Protein AF-A0A9N9SMC1-F1 (afdb_monomer_lite)

Foldseek 3Di:
DDDDDDDDPDPPPDPPPPDDPPPDPDDDDDPPPPDPDDDDDDPDPPPCVVVVVVVVVVVVVVVVVVVVVVLLVLQCVQPVRVPPPDDDSVRSVVSSVVVVVVVVVVVVVVVVVVVVVVVVVVVVVVVVVVVVVVVVVVD

Radius of gyration: 31.16 Å; chains: 1; bounding box: 51×33×103 Å

Sequence (139 aa):
MATAISKKKMANNSIKTILPIRRKSGASFSPPDCSPAKKKAQGVKRTKQPKLRSLHNNMERQRRIDLRNAFEDLRVLVPEVSKKERAAKVVILREAAQYCDFLTNTSDIYAKHMEDLKKQQEWLRLRVSQLRRNLAAKR

Structure (mmCIF, N/CA/C/O backbone):
data_AF-A0A9N9SMC1-F1
#
_entry.id   AF-A0A9N9SMC1-F1
#
loop_
_atom_site.group_PDB
_atom_site.id
_atom_site.type_symbol
_atom_site.label_atom_id
_atom_site.label_alt_id
_atom_site.label_comp_id
_atom_site.label_asym_id
_atom_site.label_entity_id
_atom_site.label_seq_id
_atom_site.pdbx_PDB_ins_code
_atom_site.Cartn_x
_atom_site.Cartn_y
_atom_site.Cartn_z
_atom_site.occupancy
_atom_site.B_iso_or_equiv
_atom_site.auth_seq_id
_atom_site.auth_comp_id
_atom_site.auth_asym_id
_atom_site.auth_atom_id
_atom_site.pdbx_PDB_model_num
ATOM 1 N N . MET A 1 1 ? 3.924 21.428 -39.936 1.00 43.69 1 MET A N 1
ATOM 2 C CA . MET A 1 1 ? 3.078 21.214 -38.743 1.00 43.69 1 MET A CA 1
ATOM 3 C C . MET A 1 1 ? 3.767 20.213 -37.827 1.00 43.69 1 MET A C 1
ATOM 5 O O . MET A 1 1 ? 3.755 19.031 -38.135 1.00 43.69 1 MET A O 1
ATOM 9 N N . ALA A 1 2 ? 4.441 20.669 -36.769 1.00 43.19 2 ALA A N 1
ATOM 10 C CA . ALA A 1 2 ? 5.142 19.790 -35.831 1.00 43.19 2 ALA A CA 1
ATOM 11 C C . ALA A 1 2 ? 4.584 20.019 -34.422 1.00 43.19 2 ALA A C 1
ATOM 13 O O . ALA A 1 2 ? 4.665 21.116 -33.876 1.00 43.19 2 ALA A O 1
ATOM 14 N N . THR A 1 3 ? 3.943 18.985 -33.888 1.00 45.84 3 THR A N 1
ATOM 15 C CA . THR A 1 3 ? 3.218 18.951 -32.615 1.00 45.84 3 THR A CA 1
ATOM 16 C C . THR A 1 3 ? 4.154 19.089 -31.416 1.00 45.84 3 THR A C 1
ATOM 18 O O . THR A 1 3 ? 5.048 18.269 -31.208 1.00 45.84 3 THR A O 1
ATOM 21 N N . ALA A 1 4 ? 3.908 20.115 -30.600 1.00 42.47 4 ALA A N 1
ATOM 22 C CA . ALA A 1 4 ? 4.553 20.331 -29.313 1.00 42.47 4 ALA A CA 1
ATOM 23 C C . ALA A 1 4 ? 4.077 19.285 -28.289 1.00 42.47 4 ALA A C 1
ATOM 25 O O . ALA A 1 4 ? 2.889 19.186 -27.986 1.00 42.47 4 ALA A O 1
ATOM 26 N N . ILE A 1 5 ? 5.008 18.507 -27.733 1.00 53.12 5 ILE A N 1
ATOM 27 C CA . ILE A 1 5 ? 4.727 17.564 -26.644 1.00 53.12 5 ILE A CA 1
ATOM 28 C C . ILE A 1 5 ? 4.842 18.326 -25.320 1.00 53.12 5 ILE A C 1
ATOM 30 O O . ILE A 1 5 ? 5.937 18.647 -24.855 1.00 53.12 5 ILE A O 1
ATOM 34 N N . SER A 1 6 ? 3.690 18.627 -24.723 1.00 46.84 6 SER A N 1
ATOM 35 C CA . SER A 1 6 ? 3.577 19.289 -23.424 1.00 46.84 6 SER A CA 1
ATOM 36 C C . SER A 1 6 ? 4.038 18.353 -22.299 1.00 46.84 6 SER A C 1
ATOM 38 O O . SER A 1 6 ? 3.424 17.319 -22.031 1.00 46.84 6 SER A O 1
ATOM 40 N N . LYS A 1 7 ? 5.149 18.695 -21.634 1.00 51.09 7 LYS A N 1
ATOM 41 C CA . LYS A 1 7 ? 5.643 17.979 -20.450 1.00 51.09 7 LYS A CA 1
ATOM 42 C C . LYS A 1 7 ? 4.800 18.378 -19.238 1.00 51.09 7 LYS A C 1
ATOM 44 O O . LYS A 1 7 ? 5.099 19.356 -18.557 1.00 51.09 7 LYS A O 1
ATOM 49 N N . LYS A 1 8 ? 3.749 17.609 -18.949 1.00 55.88 8 LYS A N 1
ATOM 50 C CA . LYS A 1 8 ? 2.974 17.743 -17.710 1.00 55.88 8 LYS A CA 1
ATOM 51 C C . LYS A 1 8 ? 3.838 17.275 -16.532 1.00 55.88 8 LYS A C 1
ATOM 53 O O . LYS A 1 8 ? 4.042 16.081 -16.333 1.00 55.88 8 LYS A O 1
ATOM 58 N N . LYS A 1 9 ? 4.391 18.229 -15.779 1.00 48.38 9 LYS A N 1
ATOM 59 C CA . LYS A 1 9 ? 5.114 17.989 -14.523 1.00 48.38 9 LYS A CA 1
ATOM 60 C C . LYS A 1 9 ? 4.106 17.476 -13.491 1.00 48.38 9 LYS A C 1
ATOM 62 O O . LYS A 1 9 ? 3.338 18.257 -12.940 1.00 48.38 9 LYS A O 1
ATOM 67 N N . MET A 1 10 ? 4.070 16.163 -13.278 1.00 46.81 10 MET A N 1
ATOM 68 C CA . MET A 1 10 ? 3.323 15.572 -12.169 1.00 46.81 10 MET A CA 1
ATOM 69 C C . MET A 1 10 ? 3.978 16.034 -10.862 1.00 46.81 10 MET A C 1
ATOM 71 O O . MET A 1 10 ? 5.193 15.920 -10.697 1.00 46.81 10 MET A O 1
ATOM 75 N N . ALA A 1 11 ? 3.187 16.617 -9.963 1.00 54.34 11 ALA A N 1
ATOM 76 C CA . ALA A 1 11 ? 3.642 16.967 -8.628 1.00 54.34 11 ALA A CA 1
ATOM 77 C C . ALA A 1 11 ? 3.971 15.671 -7.873 1.00 54.34 11 ALA A C 1
ATOM 79 O O . ALA A 1 11 ? 3.102 14.824 -7.673 1.00 54.34 11 ALA A O 1
ATOM 80 N N . ASN A 1 12 ? 5.237 15.509 -7.486 1.00 51.56 12 ASN A N 1
ATOM 81 C CA . ASN A 1 12 ? 5.675 14.415 -6.629 1.00 51.56 12 ASN A CA 1
ATOM 82 C C . ASN A 1 12 ? 5.013 14.591 -5.262 1.00 51.56 12 ASN A C 1
ATOM 84 O O . ASN A 1 12 ? 5.353 15.514 -4.519 1.00 51.56 12 ASN A O 1
ATOM 88 N N . ASN A 1 13 ? 4.059 13.721 -4.940 1.00 52.94 13 ASN A N 1
ATOM 89 C CA . ASN A 1 13 ? 3.499 13.659 -3.603 1.00 52.94 13 ASN A CA 1
ATOM 90 C C . ASN A 1 13 ? 4.600 13.106 -2.691 1.00 52.94 13 ASN A C 1
ATOM 92 O O . ASN A 1 13 ? 5.021 11.960 -2.837 1.00 52.94 13 ASN A O 1
ATOM 96 N N . SER A 1 14 ? 5.142 13.973 -1.837 1.00 46.66 14 SER A N 1
ATOM 97 C CA . SER A 1 14 ? 6.276 13.678 -0.966 1.00 46.66 14 SER A CA 1
ATOM 98 C C . SER A 1 14 ? 5.900 12.557 0.002 1.00 46.66 14 SER A C 1
ATOM 100 O O . SER A 1 14 ? 5.207 12.781 0.997 1.00 46.66 14 SER A O 1
ATOM 102 N N . ILE A 1 15 ? 6.326 11.333 -0.310 1.00 47.34 15 ILE A N 1
ATOM 103 C CA . ILE A 1 15 ? 6.301 10.215 0.627 1.00 47.34 15 ILE A CA 1
ATOM 104 C C . ILE A 1 15 ? 7.294 10.594 1.723 1.00 47.34 15 ILE A C 1
ATOM 106 O O . ILE A 1 15 ? 8.505 10.574 1.514 1.00 47.34 15 ILE A O 1
ATOM 110 N N . LYS A 1 16 ? 6.774 11.011 2.880 1.00 49.28 16 LYS A N 1
ATOM 111 C CA . LYS A 1 16 ? 7.584 11.244 4.075 1.00 49.28 16 LYS A CA 1
ATOM 112 C C . LYS A 1 16 ? 8.263 9.923 4.427 1.00 49.28 16 LYS A C 1
ATOM 114 O O . LYS A 1 16 ? 7.610 8.991 4.886 1.00 49.28 16 LYS A O 1
ATOM 119 N N . THR A 1 17 ? 9.563 9.851 4.178 1.00 41.09 17 THR A N 1
ATOM 120 C CA . THR A 1 17 ? 10.464 8.794 4.628 1.00 41.09 17 THR A CA 1
ATOM 121 C C . THR A 1 17 ? 10.279 8.585 6.128 1.00 41.09 17 THR A C 1
ATOM 123 O O . THR A 1 17 ? 10.629 9.440 6.942 1.00 41.09 17 THR A O 1
ATOM 126 N N . ILE A 1 18 ? 9.704 7.444 6.507 1.00 53.91 18 ILE A N 1
ATOM 127 C CA . ILE A 1 18 ? 9.699 6.984 7.893 1.00 53.91 18 ILE A CA 1
ATOM 128 C C . ILE A 1 18 ? 11.136 6.555 8.198 1.00 53.91 18 ILE A C 1
ATOM 130 O O . ILE A 1 18 ? 11.598 5.501 7.770 1.00 53.91 18 ILE A O 1
ATOM 134 N N . LEU A 1 19 ? 11.870 7.429 8.884 1.00 43.91 19 LEU A N 1
ATOM 135 C CA . LEU A 1 19 ? 13.181 7.121 9.450 1.00 43.91 19 LEU A CA 1
ATOM 136 C C . LEU A 1 19 ? 13.047 5.962 10.457 1.00 43.91 19 LEU A C 1
ATOM 138 O O . LEU A 1 19 ? 12.075 5.933 11.219 1.00 43.91 19 LEU A O 1
ATOM 142 N N . PRO A 1 20 ? 14.016 5.032 10.525 1.00 44.69 20 PRO A N 1
ATOM 143 C CA . PRO A 1 20 ? 13.977 3.956 11.504 1.00 44.69 20 PRO A CA 1
ATOM 144 C C . PRO A 1 20 ? 14.095 4.536 12.919 1.00 44.69 20 PRO A C 1
ATOM 146 O O . PRO A 1 20 ? 15.019 5.290 13.234 1.00 44.69 20 PRO A O 1
ATOM 149 N N . ILE A 1 21 ? 13.155 4.170 13.793 1.00 51.34 21 ILE A N 1
ATOM 150 C CA . ILE A 1 21 ? 13.180 4.521 15.216 1.00 51.34 21 ILE A CA 1
ATOM 151 C C . ILE A 1 21 ? 14.379 3.808 15.855 1.00 51.34 21 ILE A C 1
ATOM 153 O O . ILE A 1 21 ? 14.320 2.635 16.223 1.00 51.34 21 ILE A O 1
ATOM 157 N N . ARG A 1 22 ? 15.493 4.531 15.992 1.00 44.03 22 ARG A N 1
ATOM 158 C CA . ARG A 1 22 ? 16.654 4.123 16.787 1.00 44.03 22 ARG A CA 1
ATOM 159 C C . ARG A 1 22 ? 16.216 4.005 18.248 1.00 44.03 22 ARG A C 1
ATOM 161 O O . ARG A 1 22 ? 16.033 5.013 18.928 1.00 44.03 22 ARG A O 1
ATOM 168 N N . ARG A 1 23 ? 16.065 2.774 18.745 1.00 47.19 23 ARG A N 1
ATOM 169 C CA . ARG A 1 23 ? 15.913 2.491 20.179 1.00 47.19 23 ARG A CA 1
ATOM 170 C C . ARG A 1 23 ? 17.181 2.958 20.902 1.00 47.19 23 ARG A C 1
ATOM 172 O O . ARG A 1 23 ? 18.202 2.279 20.862 1.00 47.19 23 ARG A O 1
ATOM 179 N N . LYS A 1 24 ? 17.137 4.132 21.539 1.00 44.00 24 LYS A N 1
ATOM 180 C CA . LYS A 1 24 ? 18.134 4.516 22.545 1.00 44.00 24 LYS A CA 1
ATOM 181 C C . LYS A 1 24 ? 17.826 3.746 23.828 1.00 44.00 24 LYS A C 1
ATOM 183 O O . LYS A 1 24 ? 16.885 4.068 24.544 1.00 44.00 24 LYS A O 1
ATOM 188 N N . SER A 1 25 ? 18.620 2.718 24.090 1.00 46.19 25 SER A N 1
ATOM 189 C CA . SER A 1 25 ? 18.818 2.161 25.424 1.00 46.19 25 SER A CA 1
ATOM 190 C C . SER A 1 25 ? 19.515 3.195 26.315 1.00 46.19 25 SER A C 1
ATOM 192 O O . SER A 1 25 ? 20.511 3.782 25.895 1.00 46.19 25 SER A O 1
ATOM 194 N N . GLY A 1 26 ? 19.022 3.376 27.543 1.00 51.12 26 GLY A N 1
ATOM 195 C CA . GLY A 1 26 ? 19.777 4.000 28.634 1.00 51.12 26 GLY A CA 1
ATOM 196 C C . GLY A 1 26 ? 19.602 5.510 28.804 1.00 51.12 26 GLY A C 1
ATOM 197 O O . GLY A 1 26 ? 20.497 6.284 28.490 1.00 51.12 26 GLY A O 1
ATOM 198 N N . ALA A 1 27 ? 18.476 5.919 29.385 1.00 42.41 27 ALA A N 1
ATOM 199 C CA . ALA A 1 27 ? 18.416 7.083 30.264 1.00 42.41 27 ALA A CA 1
ATOM 200 C C . ALA A 1 27 ? 17.369 6.771 31.336 1.00 42.41 27 ALA A C 1
ATOM 202 O O . ALA A 1 27 ? 16.192 6.581 31.031 1.00 42.41 27 ALA A O 1
ATOM 203 N N . SER A 1 28 ? 17.823 6.624 32.576 1.00 49.06 28 SER A N 1
ATOM 204 C CA . SER A 1 28 ? 17.003 6.420 33.765 1.00 49.06 28 SER A CA 1
ATOM 205 C C . SER A 1 28 ? 16.038 7.593 33.934 1.00 49.06 28 SER A C 1
ATOM 207 O O . SER A 1 28 ? 16.408 8.642 34.456 1.00 49.06 28 SER A O 1
ATOM 209 N N . PHE A 1 29 ? 14.803 7.423 33.470 1.00 44.19 29 PHE A N 1
ATOM 210 C CA . PHE A 1 29 ? 13.705 8.310 33.823 1.00 44.19 29 PHE A CA 1
ATOM 211 C C . PHE A 1 29 ? 13.101 7.779 35.119 1.00 44.19 29 PHE A C 1
ATOM 213 O O . PHE A 1 29 ? 12.305 6.840 35.118 1.00 44.19 29 PHE A O 1
ATOM 220 N N . SER A 1 30 ? 13.543 8.342 36.240 1.00 51.12 30 SER A N 1
ATOM 221 C CA . SER A 1 30 ? 12.881 8.164 37.527 1.00 51.12 30 SER A CA 1
ATOM 222 C C . SER A 1 30 ? 11.428 8.638 37.374 1.00 51.12 30 SER A C 1
ATOM 224 O O . SER A 1 30 ? 11.218 9.770 36.925 1.00 51.12 30 SER A O 1
ATOM 226 N N . PRO A 1 31 ? 10.414 7.819 37.695 1.00 58.19 31 PRO A N 1
ATOM 227 C CA . PRO A 1 31 ? 9.038 8.291 37.698 1.00 58.19 31 PRO A CA 1
ATOM 228 C C . PRO A 1 31 ? 8.900 9.398 38.753 1.00 58.19 31 PRO A C 1
ATOM 230 O O . PRO A 1 31 ? 9.503 9.276 39.821 1.00 58.19 31 PRO A O 1
ATOM 233 N N . PRO A 1 32 ? 8.110 10.461 38.518 1.00 56.94 32 PRO A N 1
ATOM 234 C CA . PRO A 1 32 ? 7.709 11.326 39.611 1.00 56.94 32 PRO A CA 1
ATOM 235 C C . PRO A 1 32 ? 6.888 10.476 40.582 1.00 56.94 32 PRO A C 1
ATOM 237 O O . PRO A 1 32 ? 5.827 9.953 40.235 1.00 56.94 32 PRO A O 1
ATOM 240 N N . ASP A 1 33 ? 7.442 10.307 41.775 1.00 41.66 33 ASP A N 1
ATOM 241 C CA . ASP A 1 33 ? 6.840 9.656 42.926 1.00 41.66 33 ASP A CA 1
ATOM 242 C C . ASP A 1 33 ? 5.430 10.230 43.155 1.00 41.66 33 ASP A C 1
ATOM 244 O O . ASP A 1 33 ? 5.252 11.351 43.639 1.00 41.66 33 ASP A O 1
ATOM 248 N N . CYS A 1 34 ? 4.401 9.488 42.734 1.00 40.97 34 CYS A N 1
ATOM 249 C CA . CYS A 1 34 ? 3.002 9.808 43.009 1.00 40.97 34 CYS A CA 1
ATOM 250 C C . CYS A 1 34 ? 2.658 9.384 44.439 1.00 40.97 34 CYS A C 1
ATOM 252 O O . CYS A 1 34 ? 1.779 8.556 44.675 1.00 40.97 34 CYS A O 1
ATOM 254 N N . SER A 1 35 ? 3.344 9.987 45.401 1.00 51.22 35 SER A N 1
ATOM 255 C CA . SER A 1 35 ? 2.948 9.962 46.799 1.00 51.22 35 SER A CA 1
ATOM 256 C C . SER A 1 35 ? 1.762 10.923 46.991 1.00 51.22 35 SER A C 1
ATOM 258 O O . SER A 1 35 ? 1.876 12.116 46.685 1.00 51.22 35 SER A O 1
ATOM 260 N N . PRO A 1 36 ? 0.589 10.464 47.476 1.00 48.69 36 PRO A N 1
ATOM 261 C CA . PRO A 1 36 ? -0.568 11.328 47.651 1.00 48.69 36 PRO A CA 1
ATOM 262 C C . PRO A 1 36 ? -0.368 12.183 48.904 1.00 48.69 36 PRO A C 1
ATOM 264 O O . PRO A 1 36 ? -0.774 11.820 50.010 1.00 48.69 36 PRO A O 1
ATOM 267 N N . ALA A 1 37 ? 0.262 13.347 48.735 1.00 48.97 37 ALA A N 1
ATOM 268 C CA . ALA A 1 37 ? 0.342 14.358 49.777 1.00 48.97 37 ALA A CA 1
ATOM 269 C C . ALA A 1 37 ? -1.079 14.827 50.140 1.00 48.97 37 ALA A C 1
ATOM 271 O O . ALA A 1 37 ? -1.734 15.576 49.411 1.00 48.97 37 ALA A O 1
ATOM 272 N N . LYS A 1 38 ? -1.569 14.353 51.290 1.00 52.97 38 LYS A N 1
ATOM 273 C CA . LYS A 1 38 ? -2.828 14.763 51.920 1.00 52.97 38 LYS A CA 1
ATOM 274 C C . LYS A 1 38 ? -2.822 16.278 52.172 1.00 52.97 38 LYS A C 1
ATOM 276 O O . LYS A 1 38 ? -2.325 16.728 53.199 1.00 52.97 38 LYS A O 1
ATOM 281 N N . LYS A 1 39 ? -3.448 17.071 51.296 1.00 48.66 39 LYS A N 1
ATOM 282 C CA . LYS A 1 39 ? -3.925 18.424 51.639 1.00 48.66 39 LYS A CA 1
ATOM 283 C C . LYS A 1 39 ? -5.427 18.368 51.926 1.00 48.66 39 LYS A C 1
ATOM 285 O O . LYS A 1 39 ? -6.239 18.113 51.037 1.00 48.66 39 LYS A O 1
ATOM 290 N N . LYS A 1 40 ? -5.778 18.541 53.206 1.00 48.50 40 LYS A N 1
ATOM 291 C CA . LYS A 1 40 ? -7.152 18.557 53.728 1.00 48.50 40 LYS A CA 1
ATOM 292 C C . LYS A 1 40 ? -7.956 19.733 53.142 1.00 48.50 40 LYS A C 1
ATOM 294 O O . LYS A 1 40 ? -7.534 20.877 53.207 1.00 48.50 40 LYS A O 1
ATOM 299 N N . ALA A 1 41 ? -9.112 19.368 52.589 1.00 55.88 41 ALA A N 1
ATOM 300 C CA . ALA A 1 41 ? -10.388 20.073 52.450 1.00 55.88 41 ALA A CA 1
ATOM 301 C C . ALA A 1 41 ? -10.448 21.614 52.574 1.00 55.88 41 ALA A C 1
ATOM 303 O O . ALA A 1 41 ? -10.406 22.165 53.667 1.00 55.88 41 ALA A O 1
ATOM 304 N N . GLN A 1 42 ? -10.820 22.261 51.464 1.00 47.94 42 GLN A N 1
ATOM 305 C CA . GLN A 1 42 ? -11.765 23.384 51.479 1.00 47.94 42 GLN A CA 1
ATOM 306 C C . GLN A 1 42 ? -13.029 22.962 50.722 1.00 47.94 42 GLN A C 1
ATOM 308 O O . GLN A 1 42 ? -12.999 22.560 49.553 1.00 47.94 42 GLN A O 1
ATOM 313 N N . GLY A 1 43 ? -14.135 22.934 51.461 1.00 49.69 43 GLY A N 1
ATOM 314 C CA . GLY A 1 43 ? -15.413 22.382 51.050 1.00 49.69 43 GLY A CA 1
ATOM 315 C C . GLY A 1 43 ? -16.178 23.291 50.098 1.00 49.69 43 GLY A C 1
ATOM 316 O O . GLY A 1 43 ? -16.976 24.089 50.546 1.00 49.69 43 GLY A O 1
ATOM 317 N N . VAL A 1 44 ? -16.004 23.091 48.788 1.00 50.50 44 VAL A N 1
ATOM 318 C CA . VAL A 1 44 ? -16.987 23.441 47.735 1.00 50.50 44 VAL A CA 1
ATOM 319 C C . VAL A 1 44 ? -16.829 22.452 46.564 1.00 50.50 44 VAL A C 1
ATOM 321 O O . VAL A 1 44 ? -16.505 22.823 45.440 1.00 50.50 44 VAL A O 1
ATOM 324 N N . LYS A 1 45 ? -16.926 21.136 46.807 1.00 52.91 45 LYS A N 1
ATOM 325 C CA . LYS A 1 45 ? -16.665 20.125 45.751 1.00 52.91 45 LYS A CA 1
ATOM 326 C C . LYS A 1 45 ? -17.644 18.951 45.691 1.00 52.91 45 LYS A C 1
ATOM 328 O O . LYS A 1 45 ? -17.354 17.981 45.008 1.00 52.91 45 LYS A O 1
ATOM 333 N N . ARG A 1 46 ? -18.811 18.995 46.342 1.00 50.53 46 ARG A N 1
ATOM 334 C CA . ARG A 1 46 ? -19.774 17.870 46.271 1.00 50.53 46 ARG A CA 1
ATOM 335 C C . ARG A 1 46 ? -20.708 17.917 45.052 1.00 50.53 46 ARG A C 1
ATOM 337 O O . ARG A 1 46 ? -21.145 16.871 44.598 1.00 50.53 46 ARG A O 1
ATOM 344 N N . THR A 1 47 ? -20.922 19.084 44.442 1.00 53.47 47 THR A N 1
ATOM 345 C CA . THR A 1 47 ? -21.881 19.264 43.329 1.00 53.47 47 THR A CA 1
ATOM 346 C C . THR A 1 47 ? -21.269 19.173 41.921 1.00 53.47 47 THR A C 1
ATOM 348 O O . THR A 1 47 ? -21.997 19.023 40.942 1.00 53.47 47 THR A O 1
ATOM 351 N N . LYS A 1 48 ? -19.932 19.230 41.783 1.00 55.75 48 LYS A N 1
ATOM 352 C CA . LYS A 1 48 ? -19.226 19.181 40.479 1.00 55.75 48 LYS A CA 1
ATOM 353 C C . LYS A 1 48 ? -18.607 17.818 40.134 1.00 55.75 48 LYS A C 1
ATOM 355 O O . LYS A 1 48 ? -18.316 17.563 38.971 1.00 55.75 48 LYS A O 1
ATOM 360 N N . GLN A 1 49 ? -18.444 16.925 41.110 1.00 61.66 49 GLN A N 1
ATOM 361 C CA . GLN A 1 49 ? -17.896 15.573 40.914 1.00 61.66 49 GLN A CA 1
ATOM 362 C C . GLN A 1 49 ? -18.673 14.711 39.901 1.00 61.66 49 GLN A C 1
ATOM 364 O O . GLN A 1 49 ? -18.030 14.095 39.048 1.00 61.66 49 GLN A O 1
ATOM 369 N N . PRO A 1 50 ? -20.024 14.672 39.912 1.00 67.19 50 PRO A N 1
ATOM 370 C CA . PRO A 1 50 ? -20.758 13.914 38.899 1.00 67.19 50 PRO A CA 1
ATOM 371 C C . PRO A 1 50 ? -20.598 14.518 37.496 1.00 67.19 50 PRO A C 1
ATOM 373 O O . PRO A 1 50 ? -20.483 13.775 36.526 1.00 67.19 50 PRO A O 1
ATOM 376 N N . LYS A 1 51 ? -20.489 15.851 37.383 1.00 73.38 51 LYS A N 1
ATOM 377 C CA . LYS A 1 51 ? -20.259 16.545 36.103 1.00 73.38 51 LYS A CA 1
ATOM 378 C C . LYS A 1 51 ? -18.871 16.240 35.525 1.00 73.38 51 LYS A C 1
ATOM 380 O O . LYS A 1 51 ? -18.761 15.980 34.334 1.00 73.38 51 LYS A O 1
ATOM 385 N N . LEU A 1 52 ? -17.833 16.187 36.366 1.00 82.38 52 LEU A N 1
ATOM 386 C CA . LEU A 1 52 ? -16.471 15.804 35.962 1.00 82.38 52 LEU A CA 1
ATOM 387 C C . LEU A 1 52 ? -16.383 14.330 35.535 1.00 82.38 52 LEU A C 1
ATOM 389 O O . LEU A 1 52 ? -15.780 14.029 34.507 1.00 82.38 52 LEU A O 1
ATOM 393 N N . ARG A 1 5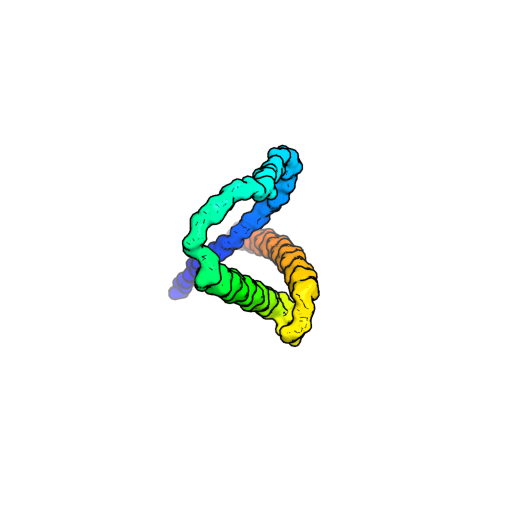3 ? -17.035 13.418 36.271 1.00 86.38 53 ARG A N 1
ATOM 394 C CA . ARG A 1 53 ? -17.148 12.002 35.875 1.00 86.38 53 ARG A CA 1
ATOM 395 C C . ARG A 1 53 ? -17.893 11.833 34.552 1.00 86.38 53 ARG A C 1
ATOM 397 O O . ARG A 1 53 ? -17.438 11.092 33.688 1.00 86.38 53 ARG A O 1
ATOM 404 N N . SER A 1 54 ? -19.007 12.542 34.374 1.00 90.19 54 SER A N 1
ATOM 405 C CA . SER A 1 54 ? -19.781 12.511 33.130 1.00 90.19 54 SER A CA 1
ATOM 406 C C . SER A 1 54 ? -18.981 13.046 31.942 1.00 90.19 54 SER A C 1
ATOM 408 O O . SER A 1 54 ? -19.006 12.439 30.875 1.00 90.19 54 SER A O 1
ATOM 410 N N . LEU A 1 55 ? -18.250 14.151 32.123 1.00 94.00 55 LEU A N 1
ATOM 411 C CA . LEU A 1 55 ? -17.390 14.720 31.085 1.00 94.00 55 LEU A CA 1
ATOM 412 C C . LEU A 1 55 ? -16.288 13.737 30.682 1.00 94.00 55 LEU A C 1
ATOM 414 O O . LEU A 1 55 ? -16.108 13.477 29.499 1.00 94.00 55 LEU A O 1
ATOM 418 N N . HIS A 1 56 ? -15.600 13.136 31.657 1.00 94.81 56 HIS A N 1
ATOM 419 C CA . HIS A 1 56 ? -14.582 12.120 31.390 1.00 94.81 56 HIS A CA 1
ATOM 420 C C . HIS A 1 56 ? -15.152 10.919 30.617 1.00 94.81 56 HIS A C 1
ATOM 422 O O . HIS A 1 56 ? -14.581 10.500 29.613 1.00 94.81 56 HIS A O 1
ATOM 428 N N . ASN A 1 57 ? -16.316 10.407 31.025 1.00 96.69 57 ASN A N 1
ATOM 429 C CA . ASN A 1 57 ? -16.981 9.300 30.335 1.00 96.69 57 ASN A CA 1
ATOM 430 C C . ASN A 1 57 ? -17.389 9.657 28.899 1.00 96.69 57 ASN A C 1
ATOM 432 O O . ASN A 1 57 ? -17.342 8.799 28.015 1.00 96.69 57 ASN A O 1
ATOM 436 N N . ASN A 1 58 ? -17.806 10.905 28.669 1.00 97.38 58 ASN A N 1
ATOM 437 C CA . ASN A 1 58 ? -18.132 11.407 27.341 1.00 97.38 58 ASN A CA 1
ATOM 438 C C . ASN A 1 58 ? -16.875 11.479 26.460 1.00 97.38 58 ASN A C 1
ATOM 440 O O . ASN A 1 58 ? -16.869 10.898 25.378 1.00 97.38 58 ASN A O 1
ATOM 444 N N . MET A 1 59 ? -15.789 12.061 26.978 1.00 97.25 59 MET A N 1
ATOM 445 C CA . MET A 1 59 ? -14.493 12.122 26.296 1.00 97.25 59 MET A CA 1
ATOM 446 C C . MET A 1 59 ? -13.976 10.728 25.923 1.00 97.25 59 MET A C 1
ATOM 448 O O . MET A 1 59 ? -13.567 10.498 24.788 1.00 97.25 59 MET A O 1
ATOM 452 N N . GLU A 1 60 ? -14.046 9.761 26.840 1.00 97.38 60 GLU A N 1
ATOM 453 C CA . GLU A 1 60 ? -13.593 8.396 26.561 1.00 97.38 60 GLU A CA 1
ATOM 454 C C . GLU A 1 60 ? -14.522 7.669 25.574 1.00 97.38 60 GLU A C 1
ATOM 456 O O . GLU A 1 60 ? -14.067 6.877 24.748 1.00 97.38 60 GLU A O 1
ATOM 461 N N . ARG A 1 61 ? -15.834 7.947 25.598 1.00 98.12 61 ARG A N 1
ATOM 462 C CA . ARG A 1 61 ? -16.750 7.446 24.564 1.00 98.12 61 ARG A CA 1
ATOM 463 C C . ARG A 1 61 ? -16.361 7.993 23.192 1.00 98.12 61 ARG A C 1
ATOM 465 O O . ARG A 1 61 ? -16.291 7.195 22.261 1.00 98.12 61 ARG A O 1
ATOM 472 N N . GLN A 1 62 ? -16.091 9.294 23.087 1.00 98.12 62 GLN A N 1
ATOM 473 C CA . GLN A 1 62 ? -15.670 9.918 21.834 1.00 98.12 62 GLN A CA 1
ATOM 474 C C . GLN A 1 62 ? -14.373 9.288 21.323 1.00 98.12 62 GLN A C 1
ATOM 476 O O . GLN A 1 62 ? -14.342 8.776 20.210 1.00 98.12 62 GLN A O 1
ATOM 481 N N . ARG A 1 63 ? -13.367 9.153 22.194 1.00 98.19 63 ARG A N 1
ATOM 482 C CA . ARG A 1 63 ? -12.108 8.471 21.873 1.00 98.19 63 ARG A CA 1
ATOM 483 C C . ARG A 1 63 ? -12.323 7.059 21.315 1.00 98.19 63 ARG A C 1
ATOM 485 O O . ARG A 1 63 ? -11.649 6.656 20.369 1.00 98.19 63 ARG A O 1
ATOM 492 N N . ARG A 1 64 ? -13.253 6.281 21.884 1.00 98.19 64 ARG A N 1
ATOM 493 C CA . ARG A 1 64 ? -13.576 4.933 21.379 1.00 98.19 64 ARG A CA 1
ATOM 494 C C . ARG A 1 64 ? -14.263 4.954 20.013 1.00 98.19 64 ARG A C 1
ATOM 496 O O . ARG A 1 64 ? -14.029 4.034 19.231 1.00 98.19 64 ARG A O 1
ATOM 503 N N . ILE A 1 65 ? -15.108 5.951 19.742 1.00 98.12 65 ILE A N 1
ATOM 504 C CA . ILE A 1 65 ? -15.752 6.133 18.433 1.00 98.12 65 ILE A CA 1
ATOM 505 C C . ILE A 1 65 ? -14.690 6.464 17.386 1.00 98.12 65 ILE A C 1
ATOM 507 O O . ILE A 1 65 ? -14.623 5.777 16.371 1.00 98.12 65 ILE A O 1
ATOM 511 N N . ASP A 1 66 ? -13.814 7.425 17.675 1.00 98.12 66 ASP A N 1
ATOM 512 C CA . ASP A 1 66 ? -12.741 7.834 16.766 1.00 98.12 66 ASP A CA 1
ATOM 513 C C . ASP A 1 66 ? -11.806 6.656 16.456 1.00 98.12 66 ASP A C 1
ATOM 515 O O . ASP A 1 66 ? -11.476 6.399 15.301 1.00 98.12 66 ASP A O 1
ATOM 519 N N . LEU A 1 67 ? -11.453 5.860 17.476 1.00 97.19 67 LEU A N 1
ATOM 520 C CA . LEU A 1 67 ? -10.650 4.652 17.289 1.00 97.19 67 LEU A CA 1
ATOM 521 C C . LEU A 1 67 ? -11.361 3.612 16.415 1.00 97.19 67 LEU A C 1
ATOM 523 O O . LEU A 1 67 ? -10.722 2.974 15.585 1.00 97.19 67 LEU A O 1
ATOM 527 N N . ARG A 1 68 ? -12.672 3.412 16.597 1.00 96.00 68 ARG A N 1
ATOM 528 C CA . ARG A 1 68 ? -13.448 2.502 15.744 1.00 96.00 68 ARG A CA 1
ATOM 529 C C . ARG A 1 68 ? -13.435 2.982 14.294 1.00 96.00 68 ARG A C 1
ATOM 531 O O . ARG A 1 68 ? -13.203 2.164 13.415 1.00 96.00 68 ARG A O 1
ATOM 538 N N . ASN A 1 69 ? -13.638 4.276 14.066 1.00 96.62 69 ASN A N 1
ATOM 539 C CA . ASN A 1 69 ? -13.632 4.856 12.725 1.00 96.62 69 ASN A CA 1
ATOM 540 C C . ASN A 1 69 ? -12.261 4.674 12.056 1.00 96.62 69 ASN A C 1
ATOM 542 O O . ASN A 1 69 ? -12.203 4.179 10.940 1.00 96.62 69 ASN A O 1
ATOM 546 N N . ALA A 1 70 ? -11.160 4.916 12.778 1.00 96.62 70 ALA A N 1
ATOM 547 C CA . ALA A 1 70 ? -9.812 4.667 12.261 1.00 96.62 70 ALA A CA 1
ATOM 548 C C . ALA A 1 70 ? -9.572 3.193 11.867 1.00 96.62 70 ALA A C 1
ATOM 550 O O . ALA A 1 70 ? -8.851 2.912 10.911 1.00 96.62 70 ALA A O 1
ATOM 551 N N . PHE A 1 71 ? -10.176 2.237 12.585 1.00 96.06 71 PHE A N 1
ATOM 552 C CA . PHE A 1 71 ? -10.125 0.818 12.214 1.00 96.06 71 PHE A CA 1
ATOM 553 C C . PHE A 1 71 ? -10.962 0.493 10.970 1.00 96.06 71 PHE A C 1
ATOM 555 O O . PHE A 1 71 ? -10.544 -0.358 10.188 1.00 96.06 71 PHE A O 1
ATOM 562 N N . GLU A 1 72 ? -12.110 1.146 10.778 1.00 94.25 72 GLU A N 1
ATOM 563 C CA . GLU A 1 72 ? -12.910 1.002 9.554 1.00 94.25 72 GLU A CA 1
ATOM 564 C C . GLU A 1 72 ? -12.185 1.593 8.343 1.00 94.25 72 GLU A C 1
ATOM 566 O O . GLU A 1 72 ? -12.084 0.927 7.315 1.00 94.25 72 GLU A O 1
ATOM 571 N N . ASP A 1 73 ? -11.593 2.782 8.485 1.00 95.25 73 ASP A N 1
ATOM 572 C CA . ASP A 1 73 ? -10.798 3.411 7.427 1.00 95.25 73 ASP A CA 1
ATOM 573 C C . ASP A 1 73 ? -9.634 2.500 7.013 1.00 95.25 73 ASP A C 1
ATOM 575 O O . ASP A 1 73 ? -9.436 2.222 5.830 1.00 95.25 73 ASP A O 1
ATOM 579 N N . LEU A 1 74 ? -8.901 1.955 7.993 1.00 95.75 74 LEU A N 1
ATOM 580 C CA . LEU A 1 74 ? -7.822 1.001 7.738 1.00 95.75 74 LEU A CA 1
ATOM 581 C C . LEU A 1 74 ? -8.327 -0.269 7.039 1.00 95.75 74 LEU A C 1
ATOM 583 O O . LEU A 1 74 ? -7.670 -0.780 6.134 1.00 95.75 74 LEU A O 1
ATOM 587 N N . ARG A 1 75 ? -9.494 -0.784 7.436 1.00 94.88 75 ARG A N 1
ATOM 588 C CA . ARG A 1 75 ? -10.080 -1.999 6.858 1.00 94.88 75 ARG A CA 1
ATOM 589 C C . ARG A 1 75 ? -10.383 -1.836 5.372 1.00 94.88 75 ARG A C 1
ATOM 591 O O . ARG A 1 75 ? -10.134 -2.762 4.607 1.00 94.88 75 ARG A O 1
ATOM 598 N N . VAL A 1 76 ? -10.897 -0.679 4.959 1.00 93.81 76 VAL A N 1
ATOM 599 C CA . VAL A 1 76 ? -11.226 -0.410 3.550 1.00 93.81 76 VAL A CA 1
ATOM 600 C C . VAL A 1 76 ? -9.970 -0.386 2.672 1.00 93.81 76 VAL A C 1
ATOM 602 O O . VAL A 1 76 ? -10.026 -0.833 1.526 1.00 93.81 76 VAL A O 1
ATOM 605 N N . LEU A 1 77 ? -8.835 0.077 3.210 1.00 93.81 77 LEU A N 1
ATOM 606 C CA . LEU A 1 77 ? -7.558 0.166 2.490 1.00 93.81 77 LEU A CA 1
ATOM 607 C C . LEU A 1 77 ? -6.886 -1.192 2.245 1.00 93.81 77 LEU A C 1
ATOM 609 O O . LEU A 1 77 ? -6.085 -1.311 1.319 1.00 93.81 77 LEU A O 1
ATOM 613 N N . VAL A 1 78 ? -7.180 -2.200 3.068 1.00 93.75 78 VAL A N 1
ATOM 614 C CA . VAL A 1 78 ? -6.533 -3.516 2.999 1.00 93.75 78 VAL A CA 1
ATOM 615 C C . VAL A 1 78 ? -7.440 -4.501 2.245 1.00 93.75 78 VAL A C 1
ATOM 617 O O . VAL A 1 78 ? -8.495 -4.877 2.768 1.00 93.75 78 VAL A O 1
ATOM 620 N N . PRO A 1 79 ? -7.053 -4.974 1.042 1.00 91.00 79 PRO A N 1
ATOM 621 C CA . PRO A 1 79 ? -7.929 -5.768 0.170 1.00 91.00 79 PRO A CA 1
ATOM 622 C C . PRO A 1 79 ? -8.519 -7.028 0.827 1.00 91.00 79 PRO A C 1
ATOM 624 O O . PRO A 1 79 ? -9.708 -7.311 0.668 1.00 91.00 79 PRO A O 1
ATOM 627 N N . GLU A 1 80 ? -7.716 -7.743 1.620 1.00 88.31 80 GLU A N 1
ATOM 628 C CA . GLU A 1 80 ? -8.080 -9.016 2.268 1.00 88.31 80 GLU A CA 1
ATOM 629 C C . GLU A 1 80 ? -9.144 -8.886 3.373 1.00 88.31 80 GLU A C 1
ATOM 631 O O . GLU A 1 80 ? -9.880 -9.836 3.676 1.00 88.31 80 GLU A O 1
ATOM 636 N N . VAL A 1 81 ? -9.258 -7.702 3.986 1.00 90.56 81 VAL A N 1
ATOM 637 C CA . VAL A 1 81 ? -10.225 -7.423 5.067 1.00 90.56 81 VAL A CA 1
ATOM 638 C C . VAL A 1 81 ? -11.322 -6.442 4.659 1.00 90.56 81 VAL A C 1
ATOM 640 O O . VAL A 1 81 ? -12.346 -6.367 5.339 1.00 90.56 81 VAL A O 1
ATOM 643 N N . SER A 1 82 ? -11.183 -5.767 3.516 1.00 89.62 82 SER A N 1
ATOM 644 C CA . SER A 1 82 ? -12.179 -4.827 2.984 1.00 89.62 82 SER A CA 1
ATOM 645 C C . SER A 1 82 ? -13.552 -5.485 2.766 1.00 89.62 82 SER A C 1
ATOM 647 O O . SER A 1 82 ? -14.587 -4.914 3.111 1.00 89.62 82 SER A O 1
ATOM 649 N N . LYS A 1 83 ? -13.580 -6.757 2.338 1.00 86.44 83 LYS A N 1
ATOM 650 C CA . LYS A 1 83 ? -14.822 -7.539 2.150 1.00 86.44 83 LYS A CA 1
ATOM 651 C C . LYS A 1 83 ? -15.448 -8.058 3.454 1.00 86.44 83 LYS A C 1
ATOM 653 O O . LYS A 1 83 ? -16.593 -8.497 3.452 1.00 86.44 83 LYS A O 1
ATOM 658 N N . LYS A 1 84 ? -14.707 -8.056 4.567 1.00 87.06 84 LYS A N 1
ATOM 659 C CA . LYS A 1 84 ? -15.139 -8.629 5.853 1.00 87.06 84 LYS A CA 1
ATOM 660 C C . LYS A 1 84 ? -15.589 -7.510 6.789 1.00 87.06 84 LYS A C 1
ATOM 662 O O . LYS A 1 84 ? -14.789 -7.001 7.567 1.00 87.06 84 LYS A O 1
ATOM 667 N N . GLU A 1 85 ? -16.874 -7.159 6.752 1.00 79.88 85 GLU A N 1
ATOM 668 C CA . GLU A 1 85 ? -17.446 -6.056 7.554 1.00 79.88 85 GLU A CA 1
ATOM 669 C C . GLU A 1 85 ? -17.236 -6.192 9.071 1.00 79.88 85 GLU A C 1
ATOM 671 O O . GLU A 1 85 ? -17.197 -5.198 9.786 1.00 79.88 85 GLU A O 1
ATOM 676 N N . ARG A 1 86 ? -17.055 -7.416 9.582 1.00 84.75 86 ARG A N 1
ATOM 677 C CA . ARG A 1 86 ? -16.812 -7.702 11.007 1.00 84.75 86 ARG A CA 1
ATOM 678 C C . ARG A 1 86 ? -15.454 -8.360 11.259 1.00 84.75 86 ARG A C 1
ATOM 680 O O . ARG A 1 86 ? -15.342 -9.281 12.067 1.00 84.75 86 ARG A O 1
ATOM 687 N N . ALA A 1 87 ? -14.412 -7.917 10.559 1.00 89.06 87 ALA A N 1
ATOM 688 C CA . ALA A 1 87 ? -13.057 -8.396 10.814 1.00 89.06 87 ALA A CA 1
ATOM 689 C C . ALA A 1 87 ? -12.598 -8.047 12.246 1.00 89.06 87 ALA A C 1
ATOM 691 O O . ALA A 1 87 ? -12.802 -6.938 12.742 1.00 89.06 87 ALA A O 1
ATOM 692 N N . ALA A 1 88 ? -11.952 -8.997 12.929 1.00 93.94 88 ALA A N 1
ATOM 693 C CA . ALA A 1 88 ? -11.402 -8.752 14.259 1.00 93.94 88 ALA A CA 1
ATOM 694 C C . ALA A 1 88 ? -10.253 -7.729 14.199 1.00 93.94 88 ALA A C 1
ATOM 696 O O . ALA A 1 88 ? -9.430 -7.768 13.286 1.00 93.94 88 ALA A O 1
ATOM 697 N N . LYS A 1 89 ? -10.128 -6.861 15.215 1.00 94.44 89 LYS A N 1
ATOM 698 C CA . LYS A 1 89 ? -9.092 -5.805 15.264 1.00 94.44 89 LYS A CA 1
ATOM 699 C C . LYS A 1 89 ? -7.674 -6.340 15.052 1.00 94.44 89 LYS A C 1
ATOM 701 O O . LYS A 1 89 ? -6.896 -5.745 14.319 1.00 94.44 89 LYS A O 1
ATOM 706 N N . VAL A 1 90 ? -7.347 -7.478 15.668 1.00 95.44 90 VAL A N 1
ATOM 707 C CA . VAL A 1 90 ? -6.027 -8.117 15.524 1.00 95.44 90 VAL A CA 1
ATOM 708 C C . VAL A 1 90 ? -5.789 -8.591 14.090 1.00 95.44 90 VAL A C 1
ATOM 710 O O . VAL A 1 90 ? -4.671 -8.482 13.600 1.00 95.44 90 VAL A O 1
ATOM 713 N N . VAL A 1 91 ? -6.829 -9.076 13.408 1.00 94.75 91 VAL A N 1
ATOM 714 C CA . VAL A 1 91 ? -6.739 -9.498 12.004 1.00 94.75 91 VAL A CA 1
ATOM 715 C C . VAL A 1 91 ? -6.508 -8.284 11.109 1.00 94.75 91 VAL A C 1
ATOM 717 O O . VAL A 1 91 ? -5.571 -8.310 10.327 1.00 94.75 91 VAL A O 1
ATOM 720 N N . ILE A 1 92 ? -7.260 -7.190 11.292 1.00 95.38 92 ILE A N 1
ATOM 721 C CA . ILE A 1 92 ? -7.051 -5.943 10.530 1.00 95.38 92 ILE A CA 1
ATOM 722 C C . ILE A 1 92 ? -5.595 -5.469 10.650 1.00 95.38 92 ILE A C 1
ATOM 724 O O . ILE A 1 92 ? -4.980 -5.141 9.644 1.00 95.38 92 ILE A O 1
ATOM 728 N N . LEU A 1 93 ? -5.018 -5.481 11.857 1.00 97.12 93 LEU A N 1
ATOM 729 C CA . LEU A 1 93 ? -3.622 -5.072 12.058 1.00 97.12 93 LEU A CA 1
ATOM 730 C C . LEU A 1 93 ? -2.614 -6.019 11.395 1.00 97.12 93 LEU A C 1
ATOM 732 O O . LEU A 1 93 ? -1.630 -5.549 10.829 1.00 97.12 93 LEU A O 1
ATOM 736 N N . ARG A 1 94 ? -2.836 -7.337 11.473 1.00 96.56 94 ARG A N 1
ATOM 737 C CA . ARG A 1 94 ? -1.944 -8.332 10.856 1.00 96.56 94 ARG A CA 1
ATOM 738 C C . ARG A 1 94 ? -1.954 -8.222 9.336 1.00 96.56 94 ARG A C 1
ATOM 740 O O . ARG A 1 94 ? -0.890 -8.127 8.738 1.00 96.56 94 ARG A O 1
ATOM 747 N N . GLU A 1 95 ? -3.140 -8.181 8.743 1.00 96.00 95 GLU A N 1
ATOM 748 C CA . GLU A 1 95 ? -3.318 -8.072 7.293 1.00 96.00 95 GLU A CA 1
ATOM 749 C C . GLU A 1 95 ? -2.798 -6.726 6.774 1.00 96.00 95 GLU A C 1
ATOM 751 O O . GLU A 1 95 ? -2.135 -6.675 5.744 1.00 96.00 95 GLU A O 1
ATOM 756 N N . ALA A 1 96 ? -3.004 -5.632 7.518 1.00 96.56 96 ALA A N 1
ATOM 757 C CA . ALA A 1 96 ? -2.429 -4.332 7.175 1.00 96.56 96 ALA A CA 1
ATOM 758 C C . ALA A 1 96 ? -0.895 -4.357 7.161 1.00 96.56 96 ALA A C 1
ATOM 760 O O . ALA A 1 96 ? -0.286 -3.836 6.230 1.00 96.56 96 ALA A O 1
ATOM 761 N N . ALA A 1 97 ? -0.268 -4.967 8.172 1.00 96.69 97 ALA A N 1
ATOM 762 C CA . ALA A 1 97 ? 1.187 -5.085 8.230 1.00 96.69 97 ALA A CA 1
ATOM 763 C C . ALA A 1 97 ? 1.729 -5.902 7.048 1.00 96.69 97 ALA A C 1
ATOM 765 O O . ALA A 1 97 ? 2.623 -5.439 6.344 1.00 96.69 97 ALA A O 1
ATOM 766 N N . GLN A 1 98 ? 1.120 -7.059 6.772 1.00 96.19 98 GLN A N 1
ATOM 767 C CA . GLN A 1 98 ? 1.490 -7.893 5.626 1.00 96.19 98 GLN A CA 1
ATOM 768 C C . GLN A 1 98 ? 1.311 -7.154 4.296 1.00 96.19 98 GLN A C 1
ATOM 770 O O . GLN A 1 98 ? 2.153 -7.259 3.406 1.00 96.19 98 GLN A O 1
ATOM 775 N N . TYR A 1 99 ? 0.242 -6.368 4.164 1.00 96.75 99 TYR A N 1
ATOM 776 C CA . TYR A 1 99 ? -0.001 -5.582 2.963 1.00 96.75 99 TYR A CA 1
ATOM 777 C C . TYR A 1 99 ? 1.040 -4.468 2.774 1.00 96.75 99 TYR A C 1
ATOM 779 O O . TYR A 1 99 ? 1.491 -4.245 1.654 1.00 96.75 99 TYR A O 1
ATOM 787 N N . CYS A 1 100 ? 1.495 -3.815 3.848 1.00 97.00 100 CYS A N 1
ATOM 788 C CA . CYS A 1 100 ? 2.607 -2.861 3.782 1.00 97.00 100 CYS A CA 1
ATOM 789 C C . CYS A 1 100 ? 3.912 -3.521 3.309 1.00 97.00 100 CYS A C 1
ATOM 791 O O . CYS A 1 100 ? 4.602 -2.966 2.449 1.00 97.00 100 CYS A O 1
ATOM 793 N N . ASP A 1 101 ? 4.233 -4.707 3.829 1.00 97.38 101 ASP A N 1
ATOM 794 C CA . ASP A 1 101 ? 5.424 -5.458 3.416 1.00 97.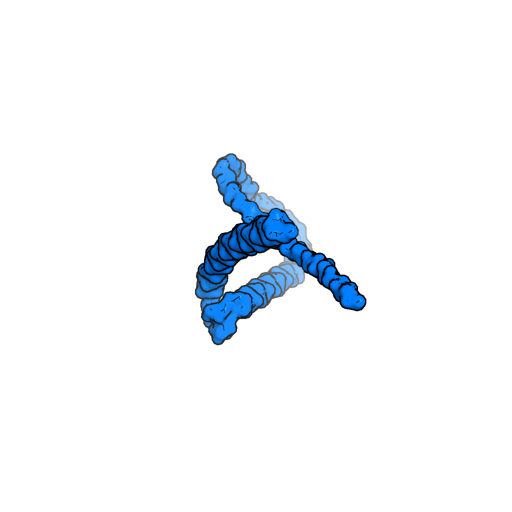38 101 ASP A CA 1
ATOM 795 C C . ASP A 1 101 ? 5.329 -5.860 1.936 1.00 97.38 101 ASP A C 1
ATOM 797 O O . ASP A 1 101 ? 6.273 -5.680 1.164 1.00 97.38 101 ASP A O 1
ATOM 801 N N . PHE A 1 102 ? 4.155 -6.326 1.502 1.00 96.69 102 PHE A N 1
ATOM 802 C CA . PHE A 1 102 ? 3.877 -6.634 0.101 1.00 96.69 102 PHE A CA 1
ATOM 803 C C . PHE A 1 102 ? 4.035 -5.408 -0.811 1.00 96.69 102 PHE A C 1
ATOM 805 O O . PHE A 1 102 ? 4.702 -5.491 -1.845 1.00 96.69 102 PHE A O 1
ATOM 812 N N . LEU A 1 103 ? 3.464 -4.259 -0.439 1.00 97.19 103 LEU A N 1
ATOM 813 C CA . LEU A 1 103 ? 3.581 -3.018 -1.212 1.00 97.19 103 LEU A CA 1
ATOM 814 C C . LEU A 1 103 ? 5.033 -2.542 -1.320 1.00 97.19 103 LEU A C 1
ATOM 816 O O . LEU A 1 103 ? 5.453 -2.083 -2.379 1.00 97.19 103 LEU A O 1
ATOM 820 N N . THR A 1 104 ? 5.812 -2.689 -0.250 1.00 97.69 104 THR A N 1
ATOM 821 C CA . THR A 1 104 ? 7.235 -2.328 -0.247 1.00 97.69 104 THR A CA 1
ATOM 822 C C . THR A 1 104 ? 8.017 -3.216 -1.213 1.00 97.69 104 THR A C 1
ATOM 824 O O . THR A 1 104 ? 8.674 -2.715 -2.124 1.00 97.69 104 THR A O 1
ATOM 827 N N . ASN A 1 105 ? 7.856 -4.537 -1.101 1.00 97.38 105 ASN A N 1
ATOM 828 C CA . ASN A 1 105 ? 8.533 -5.494 -1.977 1.00 97.38 105 ASN A CA 1
ATOM 829 C C . ASN A 1 105 ? 8.142 -5.312 -3.450 1.00 97.38 105 ASN A C 1
ATOM 831 O O . ASN A 1 105 ? 8.996 -5.337 -4.336 1.00 97.38 105 ASN A O 1
ATOM 835 N N . THR A 1 106 ? 6.852 -5.113 -3.729 1.00 97.44 106 THR A N 1
ATOM 836 C CA . THR A 1 106 ? 6.381 -4.877 -5.100 1.00 97.44 106 THR A CA 1
ATOM 837 C C . THR A 1 106 ? 6.909 -3.561 -5.658 1.00 97.44 106 THR A C 1
ATOM 839 O O . THR A 1 106 ? 7.370 -3.541 -6.798 1.00 97.44 106 THR A O 1
ATOM 842 N N . SER A 1 107 ? 6.925 -2.484 -4.867 1.00 97.56 107 SER A N 1
ATOM 843 C CA . SER A 1 107 ? 7.532 -1.207 -5.258 1.00 97.56 107 SER A CA 1
ATOM 844 C C . SER A 1 107 ? 9.007 -1.367 -5.636 1.00 97.56 107 SER A C 1
ATOM 846 O O . SER A 1 107 ? 9.428 -0.857 -6.675 1.00 97.56 107 SER A O 1
ATOM 848 N N . ASP A 1 108 ? 9.783 -2.118 -4.852 1.00 97.62 108 ASP A N 1
ATOM 849 C CA . ASP A 1 108 ? 11.202 -2.367 -5.132 1.00 97.62 108 ASP A CA 1
ATOM 850 C C . ASP A 1 108 ? 11.409 -3.172 -6.423 1.00 97.62 108 ASP A C 1
ATOM 852 O O . ASP A 1 108 ? 12.300 -2.867 -7.220 1.00 97.62 108 ASP A O 1
ATOM 856 N N . ILE A 1 109 ? 10.566 -4.179 -6.670 1.00 98.06 109 ILE A N 1
ATOM 857 C CA . ILE A 1 109 ? 10.583 -4.950 -7.921 1.00 98.06 109 ILE A CA 1
ATOM 858 C C . ILE A 1 109 ? 10.272 -4.035 -9.111 1.00 98.06 109 ILE A C 1
ATOM 860 O O . ILE A 1 109 ? 11.018 -4.023 -10.092 1.00 98.06 109 ILE A O 1
ATOM 864 N N . TYR A 1 110 ? 9.217 -3.221 -9.023 1.00 98.12 110 TYR A N 1
ATOM 865 C CA . TYR A 1 110 ? 8.865 -2.283 -10.089 1.00 98.12 110 TYR A CA 1
ATOM 866 C C . TYR A 1 110 ? 9.957 -1.238 -10.332 1.00 98.12 110 TYR A C 1
ATOM 868 O O . TYR A 1 110 ? 10.214 -0.887 -11.485 1.00 98.12 110 TYR A O 1
ATOM 876 N N . ALA A 1 111 ? 10.633 -0.770 -9.281 1.00 97.94 111 ALA A N 1
ATOM 877 C CA . ALA A 1 111 ? 11.758 0.148 -9.410 1.00 97.94 111 ALA A CA 1
ATOM 878 C C . ALA A 1 111 ? 12.911 -0.479 -10.211 1.00 97.94 111 ALA A C 1
ATOM 880 O O . ALA A 1 111 ? 13.417 0.158 -11.138 1.00 97.94 111 ALA A O 1
ATOM 881 N N . LYS A 1 112 ? 13.262 -1.742 -9.926 1.00 98.00 112 LYS A N 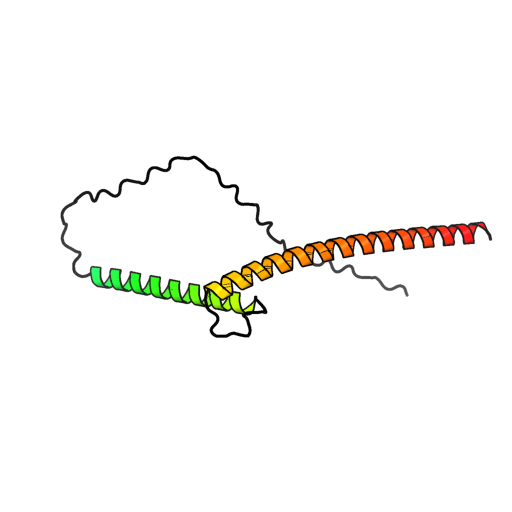1
ATOM 882 C CA . LYS A 1 112 ? 14.275 -2.495 -10.689 1.00 98.00 112 LYS A CA 1
ATOM 883 C C . LYS A 1 112 ? 13.872 -2.671 -12.148 1.00 98.00 112 LYS A C 1
ATOM 885 O O . LYS A 1 112 ? 14.642 -2.337 -13.041 1.00 98.00 112 LYS A O 1
ATOM 890 N N . HIS A 1 113 ? 12.633 -3.097 -12.397 1.00 98.12 113 HIS A N 1
ATOM 891 C CA . HIS A 1 113 ? 12.121 -3.256 -13.760 1.00 98.12 113 HIS A CA 1
ATOM 892 C C . HIS A 1 113 ? 12.179 -1.932 -14.532 1.00 98.12 113 HIS A C 1
ATOM 894 O O . HIS A 1 113 ? 12.593 -1.899 -15.688 1.00 98.12 113 HIS A O 1
ATOM 900 N N . MET A 1 114 ? 11.805 -0.819 -13.894 1.00 98.38 114 MET A N 1
ATOM 901 C CA . MET A 1 114 ? 11.896 0.502 -14.512 1.00 98.38 114 MET A CA 1
ATOM 902 C C . MET A 1 114 ? 13.345 0.866 -14.868 1.00 98.38 114 MET A C 1
ATOM 904 O O . MET A 1 114 ? 13.582 1.472 -15.914 1.00 98.38 114 MET A O 1
ATOM 908 N N . GLU A 1 115 ? 14.312 0.528 -14.016 1.00 98.19 115 GLU A N 1
ATOM 909 C CA . GLU A 1 115 ? 15.732 0.762 -14.280 1.00 98.19 115 GLU A CA 1
ATOM 910 C C . GLU A 1 115 ? 16.245 -0.083 -15.455 1.00 98.19 115 GLU A C 1
ATOM 912 O O . GLU A 1 115 ? 16.897 0.449 -16.357 1.00 98.19 115 GLU A O 1
ATOM 917 N N . ASP A 1 116 ? 15.890 -1.364 -15.499 1.00 98.19 116 ASP A N 1
ATOM 918 C CA . ASP A 1 116 ? 16.283 -2.270 -16.579 1.00 98.19 116 ASP A CA 1
ATOM 919 C C . ASP A 1 116 ? 15.698 -1.830 -17.924 1.00 98.19 116 ASP A C 1
ATOM 921 O O . ASP A 1 116 ? 16.421 -1.734 -18.920 1.00 98.19 116 ASP A O 1
ATOM 925 N N . LEU A 1 117 ? 14.415 -1.451 -17.950 1.00 98.44 117 LEU A N 1
A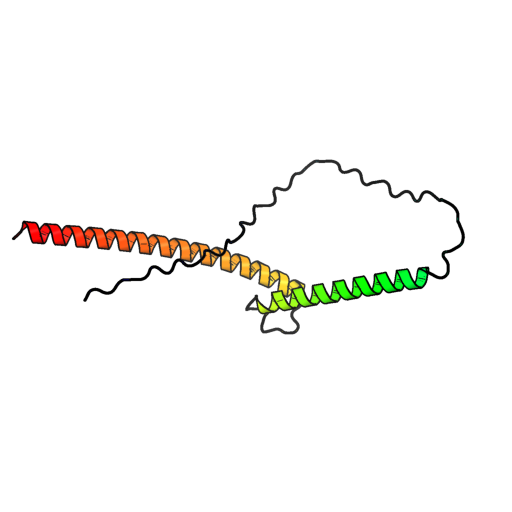TOM 926 C CA . LEU A 1 117 ? 13.778 -0.909 -19.151 1.00 98.44 117 LEU A CA 1
ATOM 927 C C . LEU A 1 117 ? 14.455 0.387 -19.616 1.00 98.44 117 LEU A C 1
ATOM 929 O O . LEU A 1 117 ? 14.622 0.593 -20.819 1.00 98.44 117 LEU A O 1
ATOM 933 N N . LYS A 1 118 ? 14.874 1.262 -18.692 1.00 98.19 118 LYS A N 1
ATOM 934 C CA . LYS A 1 118 ? 15.619 2.482 -19.045 1.00 98.19 118 LYS A CA 1
ATOM 935 C C . LYS A 1 118 ? 16.969 2.151 -19.675 1.00 98.19 118 LYS A C 1
ATOM 937 O O . LYS A 1 118 ? 17.283 2.709 -20.725 1.00 98.19 118 LYS A O 1
ATOM 942 N N . LYS A 1 119 ? 17.726 1.212 -19.098 1.00 98.12 119 LYS A N 1
ATOM 943 C CA . LYS A 1 119 ? 19.008 0.748 -19.658 1.00 98.12 119 LYS A CA 1
ATOM 944 C C . LYS A 1 119 ? 18.824 0.167 -21.059 1.00 98.12 119 LYS A C 1
ATOM 946 O O . LYS A 1 119 ? 19.553 0.530 -21.980 1.00 98.12 119 LYS A O 1
ATOM 951 N N . GLN A 1 120 ? 17.809 -0.678 -21.249 1.00 98.06 120 GLN A N 1
ATOM 952 C CA . GLN A 1 120 ? 17.474 -1.234 -22.562 1.00 98.06 120 GLN A CA 1
ATOM 953 C C . GLN A 1 120 ? 17.105 -0.139 -23.567 1.00 98.06 120 GLN A C 1
ATOM 955 O O . GLN A 1 120 ? 17.583 -0.142 -24.702 1.00 98.06 120 GLN A O 1
ATOM 960 N N . GLN A 1 121 ? 16.291 0.832 -23.153 1.00 98.19 121 GLN A N 1
ATOM 961 C CA . GLN A 1 121 ? 15.899 1.953 -23.999 1.00 98.19 121 GLN A CA 1
ATOM 962 C C . GLN A 1 121 ? 17.105 2.803 -24.423 1.00 98.19 121 GLN A C 1
ATOM 964 O O . GLN A 1 121 ? 17.202 3.194 -25.588 1.00 98.19 121 GLN A O 1
ATOM 969 N N . GLU A 1 122 ? 18.021 3.102 -23.504 1.00 98.25 122 GLU A N 1
ATOM 970 C CA . GLU A 1 122 ? 19.253 3.837 -23.801 1.00 98.25 122 GLU A CA 1
ATOM 971 C C . GLU A 1 122 ? 20.165 3.063 -24.750 1.00 98.25 122 GLU A C 1
ATOM 973 O O . GLU A 1 122 ? 20.634 3.624 -25.744 1.00 98.25 122 GLU A O 1
ATOM 978 N N . TRP A 1 123 ? 20.342 1.763 -24.512 1.00 98.25 123 TRP A N 1
ATOM 979 C CA . TRP A 1 123 ? 21.125 0.899 -25.390 1.00 98.25 123 TRP A CA 1
ATOM 980 C C . TRP A 1 123 ? 20.561 0.872 -26.815 1.00 98.25 123 TRP A C 1
ATOM 982 O O . TRP A 1 123 ? 21.296 1.087 -27.783 1.00 98.25 123 TRP A O 1
ATOM 992 N N . LEU A 1 124 ? 19.243 0.700 -26.961 1.00 98.38 124 LEU A N 1
ATOM 993 C CA . LEU A 1 124 ? 18.573 0.719 -28.263 1.00 98.38 124 LEU A CA 1
ATOM 994 C C . LEU A 1 124 ? 18.734 2.072 -28.964 1.00 98.38 124 LEU A C 1
ATOM 996 O O . LEU A 1 124 ? 19.027 2.116 -30.160 1.00 98.38 124 LEU A O 1
ATOM 1000 N N . ARG A 1 125 ? 18.597 3.186 -28.234 1.00 97.94 125 ARG A N 1
ATOM 1001 C CA . ARG A 1 125 ? 18.821 4.536 -28.780 1.00 97.94 125 ARG A CA 1
ATOM 1002 C C . ARG A 1 125 ? 20.247 4.708 -29.295 1.00 97.94 125 ARG A C 1
ATOM 1004 O O . ARG A 1 125 ? 20.431 5.216 -30.405 1.00 97.94 125 ARG A O 1
ATOM 1011 N N . LEU A 1 126 ? 21.242 4.265 -28.527 1.00 97.81 126 LEU A N 1
ATOM 1012 C CA . LEU A 1 126 ? 22.645 4.321 -28.931 1.00 97.81 126 LEU A CA 1
ATOM 1013 C C . LEU A 1 126 ? 22.887 3.465 -30.178 1.00 97.81 126 LEU A C 1
ATOM 1015 O O . LEU A 1 126 ? 23.513 3.929 -31.134 1.00 97.81 126 LEU A O 1
ATOM 1019 N N . ARG A 1 127 ? 22.331 2.248 -30.205 1.00 97.69 127 ARG A N 1
ATOM 1020 C CA . ARG A 1 127 ? 22.458 1.327 -31.336 1.00 97.69 127 ARG A CA 1
ATOM 1021 C C . ARG A 1 127 ? 21.850 1.904 -32.610 1.00 97.69 127 ARG A C 1
ATOM 1023 O O . ARG A 1 127 ? 22.504 1.898 -33.651 1.00 97.69 127 ARG A O 1
ATOM 1030 N N . VAL A 1 128 ? 20.642 2.461 -32.531 1.00 97.94 128 VAL A N 1
ATOM 1031 C CA . VAL A 1 128 ? 19.985 3.127 -33.667 1.00 97.94 128 VAL A CA 1
ATOM 1032 C C . VAL A 1 128 ? 20.809 4.320 -34.155 1.00 97.94 128 VAL A C 1
ATOM 1034 O O . VAL A 1 128 ? 21.008 4.471 -35.359 1.00 97.94 128 VAL A O 1
ATOM 1037 N N . SER A 1 129 ? 21.331 5.146 -33.245 1.00 97.25 129 SER A N 1
ATOM 1038 C CA . SER A 1 129 ? 22.194 6.281 -33.597 1.00 97.25 129 SER A CA 1
ATOM 1039 C C . SER A 1 129 ? 23.466 5.835 -34.329 1.00 97.25 129 SER A C 1
ATOM 1041 O O . SER A 1 129 ? 23.813 6.383 -35.376 1.00 97.25 129 SER A O 1
ATOM 1043 N N . GLN A 1 130 ? 24.134 4.788 -33.834 1.00 96.94 130 GLN A N 1
ATOM 1044 C CA . GLN A 1 130 ? 25.315 4.209 -34.476 1.00 96.94 130 GLN A CA 1
ATOM 1045 C C . GLN A 1 130 ? 25.005 3.708 -35.891 1.00 96.94 130 GLN A C 1
ATOM 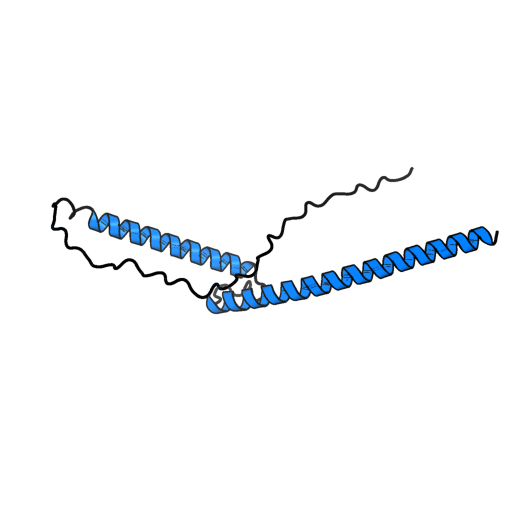1047 O O . GLN A 1 130 ? 25.721 4.050 -36.829 1.00 96.94 130 GLN A O 1
ATOM 1052 N N . LEU A 1 131 ? 23.926 2.941 -36.061 1.00 96.62 131 LEU A N 1
ATOM 1053 C CA . LEU A 1 131 ? 23.534 2.411 -37.368 1.00 96.62 131 LEU A CA 1
ATOM 1054 C C . LEU A 1 131 ? 23.194 3.529 -38.361 1.00 96.62 131 LEU A C 1
ATOM 1056 O O . LEU A 1 131 ? 23.601 3.454 -39.517 1.00 96.62 131 LEU A O 1
ATOM 1060 N N . ARG A 1 132 ? 22.521 4.595 -37.907 1.00 95.94 132 ARG A N 1
ATOM 1061 C CA . ARG A 1 132 ? 22.240 5.782 -38.731 1.00 95.94 132 ARG A CA 1
ATOM 1062 C C . ARG A 1 132 ? 23.518 6.487 -39.186 1.00 95.94 132 ARG A C 1
ATOM 1064 O O . ARG A 1 132 ? 23.621 6.820 -40.362 1.00 95.94 132 ARG A O 1
ATOM 1071 N N . ARG A 1 133 ? 24.498 6.672 -38.291 1.00 95.31 133 ARG A N 1
ATOM 1072 C CA . ARG A 1 133 ? 25.809 7.251 -38.643 1.00 95.31 133 ARG A CA 1
ATOM 1073 C C . ARG A 1 133 ? 26.557 6.392 -39.660 1.00 95.3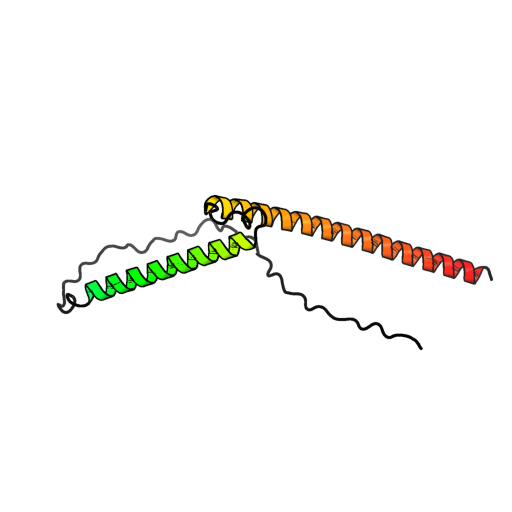1 133 ARG A C 1
ATOM 1075 O O . ARG A 1 133 ? 27.046 6.919 -40.649 1.00 95.31 133 ARG A O 1
ATOM 1082 N N . ASN A 1 134 ? 26.589 5.076 -39.454 1.00 95.00 134 ASN A N 1
ATOM 1083 C CA . ASN A 1 134 ? 27.249 4.146 -40.372 1.00 95.00 134 ASN A CA 1
ATOM 1084 C C . ASN A 1 134 ? 26.601 4.148 -41.764 1.00 95.00 134 ASN A C 1
ATOM 1086 O O . ASN A 1 134 ? 27.307 4.076 -42.762 1.00 95.00 134 ASN A O 1
ATOM 1090 N N . LEU A 1 135 ? 25.267 4.234 -41.837 1.00 94.81 135 LEU A N 1
ATOM 1091 C CA . LEU A 1 135 ? 24.550 4.364 -43.107 1.00 94.81 135 LEU A CA 1
ATOM 1092 C C . LEU A 1 135 ? 24.880 5.676 -43.823 1.00 94.81 135 LEU A C 1
ATOM 1094 O O . LEU A 1 135 ? 25.075 5.665 -45.032 1.00 94.81 135 LEU A O 1
ATOM 1098 N N . ALA A 1 136 ? 24.949 6.785 -43.083 1.00 93.25 136 ALA A N 1
ATOM 1099 C CA . ALA A 1 136 ? 25.315 8.083 -43.642 1.00 93.25 136 ALA A CA 1
ATOM 1100 C C . ALA A 1 136 ? 26.762 8.111 -44.157 1.00 93.25 136 ALA A C 1
ATOM 1102 O O . ALA A 1 136 ? 27.002 8.686 -45.203 1.00 93.25 136 ALA A O 1
ATOM 1103 N N . ALA A 1 137 ? 27.699 7.458 -43.464 1.00 89.56 137 ALA A N 1
ATOM 1104 C CA . ALA A 1 137 ? 29.106 7.390 -43.867 1.00 89.56 137 ALA A CA 1
ATOM 1105 C C . ALA A 1 137 ? 29.386 6.434 -45.044 1.00 89.56 137 ALA A C 1
ATOM 1107 O O . ALA A 1 137 ? 30.477 6.459 -45.603 1.00 89.56 137 ALA A O 1
ATOM 1108 N N . LYS A 1 138 ? 28.438 5.549 -45.382 1.00 85.12 138 LYS A N 1
ATOM 1109 C CA . LYS A 1 138 ? 28.525 4.631 -46.532 1.00 85.12 138 LYS A CA 1
ATOM 1110 C C . LYS A 1 138 ? 27.903 5.193 -47.817 1.00 85.12 138 LYS A C 1
ATOM 1112 O O . LYS A 1 138 ? 27.948 4.510 -48.836 1.00 85.12 138 LYS A O 1
ATOM 1117 N N . ARG A 1 139 ? 27.268 6.363 -47.746 1.00 60.03 139 ARG A N 1
ATOM 1118 C CA . ARG A 1 139 ? 26.769 7.117 -48.900 1.00 60.03 139 ARG A CA 1
ATOM 1119 C C . ARG A 1 139 ? 27.788 8.170 -49.289 1.00 60.03 139 ARG A C 1
ATOM 1121 O O . ARG A 1 139 ? 27.871 8.429 -50.504 1.00 60.03 139 ARG A O 1
#

pLDDT: mean 78.37, std 22.36, range [40.97, 98.44]

Organism: Phaedon cochleariae (NCBI:txid80249)

Secondary structure (DSSP, 8-state):
------------------------------------------S--TTTHHHHHHHHHHHHHHHHHHHHHHHHHHHHHSHHHHT-TT--HHHHHHHHHHHHHHHHHHHHHHHHHHHHHHHHHHHHHHHHHHHHHHHHHT-

InterPro domains:
  IPR002418 Transcription regulator Myc [PR00044] (44-60)
  IPR002418 Transcription regulator Myc [PR00044] (61-76)
  IPR002418 Transcription regulator Myc [PR00044] (86-99)
  IPR011598 Myc-type, basic helix-loop-helix (bHLH) domain [PF00010] (53-103)
  IPR011598 Myc-type, basic helix-loop-helix (bHLH) domain [PS50888] (51-103)
  IPR011598 Myc-type, basic helix-loop-helix (bHLH) domain [SM00353] (57-109)
  IPR036638 Helix-loop-helix DNA-binding domain superfamily [G3DSA:4.10.280.10] (53-131)
  IPR036638 Helix-loop-helix DNA-binding domain superfamily [SSF47459] (49-131)
  IPR050433 Myc family transcription factors [PTHR45851] (32-133)